Protein AF-A0A7W8NQ45-F1 (afdb_monomer_lite)

Sequence (113 aa):
MNDLLCTLTERLPDRICAERQGSVNVYSVFTEGAWIPVYQVGASSGWWLHGERHLEYGLREEAEARGWDWRLESASSRANARVSAAQRMCSEHGHQPVYNLACAVISMLDQTT

Structure (mmCIF, N/CA/C/O backbone):
data_AF-A0A7W8NQ45-F1
#
_entry.id   AF-A0A7W8NQ45-F1
#
loop_
_atom_site.group_PDB
_atom_site.id
_atom_site.type_symbol
_atom_site.label_atom_id
_atom_site.label_alt_id
_atom_site.label_comp_id
_atom_site.label_asym_id
_atom_site.label_entity_id
_atom_site.label_seq_id
_atom_site.pdbx_PDB_ins_code
_atom_site.Cartn_x
_atom_site.Cartn_y
_atom_site.Cartn_z
_atom_site.occupancy
_atom_site.B_iso_or_equiv
_atom_site.auth_seq_id
_atom_site.auth_comp_id
_atom_site.auth_asym_id
_atom_site.auth_atom_id
_atom_site.pdbx_PDB_model_num
ATOM 1 N N . MET A 1 1 ? 14.919 12.019 1.562 1.00 38.06 1 MET A N 1
ATOM 2 C CA . MET A 1 1 ? 13.490 11.655 1.616 1.00 38.06 1 MET A CA 1
ATOM 3 C C . MET A 1 1 ? 13.442 10.153 1.739 1.00 38.06 1 MET A C 1
ATOM 5 O O . MET A 1 1 ? 13.993 9.492 0.870 1.00 38.06 1 MET A O 1
ATOM 9 N N . ASN A 1 2 ? 12.926 9.656 2.864 1.00 50.34 2 ASN A N 1
ATOM 10 C CA . ASN A 1 2 ? 12.769 8.226 3.105 1.00 50.34 2 ASN A CA 1
ATOM 11 C C . ASN A 1 2 ? 11.833 7.661 2.046 1.00 50.34 2 ASN A C 1
ATOM 13 O O . ASN A 1 2 ? 10.764 8.219 1.806 1.00 50.34 2 ASN A O 1
ATOM 17 N N . ASP A 1 3 ? 12.281 6.601 1.394 1.00 75.81 3 ASP A N 1
ATOM 18 C CA . ASP A 1 3 ? 11.517 5.904 0.381 1.00 75.81 3 ASP A CA 1
ATOM 19 C C . ASP A 1 3 ? 10.203 5.405 1.002 1.00 75.81 3 ASP A C 1
ATOM 21 O O . ASP A 1 3 ? 10.200 4.685 2.006 1.00 75.81 3 ASP A O 1
ATOM 25 N N . LEU A 1 4 ? 9.074 5.856 0.455 1.00 81.50 4 LEU A N 1
ATOM 26 C CA . LEU A 1 4 ? 7.741 5.534 0.960 1.00 81.50 4 LEU A CA 1
ATOM 27 C C . LEU A 1 4 ? 7.517 4.015 0.951 1.00 81.50 4 LEU A C 1
ATOM 29 O O . LEU A 1 4 ? 6.926 3.478 1.883 1.00 81.50 4 LEU A O 1
ATOM 33 N N . LEU A 1 5 ? 8.091 3.318 -0.032 1.00 82.19 5 LEU A N 1
ATOM 34 C CA . LEU A 1 5 ? 8.131 1.860 -0.068 1.00 82.19 5 LEU A CA 1
ATOM 35 C C . LEU A 1 5 ? 8.915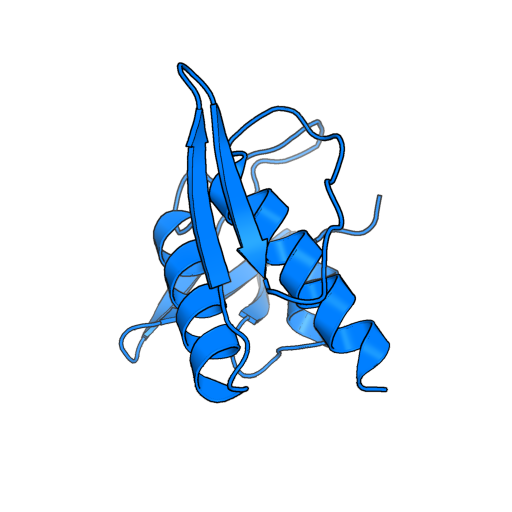 1.259 1.082 1.00 82.19 5 LEU A C 1
ATOM 37 O O . LEU A 1 5 ? 8.425 0.336 1.714 1.00 82.19 5 LEU A O 1
ATOM 41 N N . CYS A 1 6 ? 10.094 1.797 1.389 1.00 84.94 6 CYS A N 1
ATOM 42 C CA . CYS A 1 6 ? 10.885 1.333 2.527 1.00 84.94 6 CYS A CA 1
ATOM 43 C C . CYS A 1 6 ? 10.082 1.453 3.829 1.00 84.94 6 CYS A C 1
ATOM 45 O O . CYS A 1 6 ? 9.969 0.495 4.590 1.00 84.94 6 CYS A O 1
ATOM 47 N N . THR A 1 7 ? 9.423 2.595 4.034 1.00 86.62 7 THR A N 1
ATOM 48 C CA . THR A 1 7 ? 8.586 2.805 5.226 1.00 86.62 7 THR A CA 1
ATOM 49 C C . THR A 1 7 ? 7.425 1.810 5.262 1.00 86.62 7 THR A C 1
ATOM 51 O O . THR A 1 7 ? 7.147 1.204 6.293 1.00 86.62 7 THR A O 1
ATOM 54 N N . LEU A 1 8 ? 6.760 1.595 4.127 1.00 89.62 8 LEU A N 1
ATOM 55 C CA . LEU A 1 8 ? 5.686 0.615 4.020 1.00 89.62 8 LEU A CA 1
ATOM 56 C C . LEU A 1 8 ? 6.173 -0.820 4.256 1.00 89.62 8 LEU A C 1
ATOM 58 O O . LEU A 1 8 ? 5.478 -1.564 4.933 1.00 89.62 8 LEU A O 1
ATOM 62 N N . THR A 1 9 ? 7.360 -1.204 3.781 1.00 91.25 9 THR A N 1
ATOM 63 C CA . THR A 1 9 ? 7.921 -2.543 4.037 1.00 91.25 9 THR A CA 1
ATOM 64 C C . THR A 1 9 ? 8.238 -2.779 5.505 1.00 91.25 9 THR A C 1
ATOM 66 O O . THR A 1 9 ? 8.065 -3.884 6.006 1.00 91.25 9 THR A O 1
ATOM 69 N N . GLU A 1 10 ? 8.672 -1.740 6.218 1.00 91.12 10 GLU A N 1
ATOM 70 C CA . GLU A 1 10 ? 8.961 -1.827 7.650 1.00 91.12 10 GLU A CA 1
ATOM 71 C C . GLU A 1 10 ? 7.680 -1.951 8.481 1.00 91.12 10 GLU A C 1
ATOM 73 O O . GLU A 1 10 ? 7.668 -2.628 9.508 1.00 91.12 10 GLU A O 1
ATOM 78 N N . ARG A 1 11 ? 6.598 -1.285 8.058 1.00 91.12 11 ARG A N 1
ATOM 79 C CA . ARG A 1 11 ? 5.348 -1.206 8.829 1.00 91.12 11 ARG A CA 1
ATOM 80 C C . ARG A 1 11 ? 4.281 -2.217 8.403 1.00 91.12 11 ARG A C 1
ATOM 82 O O . ARG A 1 11 ? 3.413 -2.536 9.210 1.00 91.12 11 ARG A O 1
ATOM 89 N N . LEU A 1 12 ? 4.336 -2.709 7.167 1.00 92.81 12 LEU A N 1
ATOM 90 C CA . LEU A 1 12 ? 3.403 -3.667 6.567 1.00 92.81 12 LEU A CA 1
ATOM 91 C C . LEU A 1 12 ? 4.151 -4.794 5.822 1.00 92.81 12 LEU A C 1
ATOM 93 O O . LEU A 1 12 ? 3.907 -4.996 4.630 1.00 92.81 12 LEU A O 1
ATOM 97 N N . PRO A 1 13 ? 5.044 -5.554 6.482 1.00 92.50 13 PRO A N 1
ATOM 98 C CA . PRO A 1 13 ? 5.849 -6.581 5.812 1.00 92.50 13 PRO A CA 1
ATOM 99 C C . PRO A 1 13 ? 5.010 -7.700 5.168 1.00 92.50 13 PRO A C 1
ATOM 101 O O . PRO A 1 13 ? 5.421 -8.272 4.162 1.00 92.50 13 PRO A O 1
ATOM 104 N N . ASP A 1 14 ? 3.811 -7.976 5.695 1.00 91.62 14 ASP A N 1
ATOM 105 C CA . ASP A 1 14 ? 2.880 -8.974 5.141 1.00 91.62 14 ASP A CA 1
ATOM 106 C C . ASP A 1 14 ? 2.186 -8.502 3.854 1.00 91.62 14 ASP A C 1
ATOM 108 O O . ASP A 1 14 ? 1.580 -9.299 3.137 1.00 91.62 14 ASP A O 1
ATOM 112 N N . ARG A 1 15 ? 2.263 -7.200 3.556 1.00 92.00 15 ARG A N 1
ATOM 113 C CA . ARG A 1 15 ? 1.675 -6.601 2.353 1.00 92.00 15 ARG A CA 1
ATOM 114 C C . ARG A 1 15 ? 2.703 -6.109 1.377 1.00 92.00 15 ARG A C 1
ATOM 116 O O . ARG A 1 15 ? 2.442 -6.145 0.184 1.00 92.00 15 ARG A O 1
ATOM 123 N N . ILE A 1 16 ? 3.822 -5.592 1.854 1.00 91.94 16 ILE A N 1
ATOM 124 C CA . ILE A 1 16 ? 4.832 -4.973 1.014 1.00 91.94 16 ILE A CA 1
ATOM 125 C C . ILE A 1 16 ? 6.172 -5.511 1.480 1.00 91.94 16 ILE A C 1
ATOM 127 O O . ILE A 1 16 ? 6.545 -5.348 2.638 1.00 91.94 16 ILE A O 1
ATOM 131 N N . CYS A 1 17 ? 6.903 -6.143 0.570 1.00 91.19 17 CYS A N 1
ATOM 132 C CA . CYS A 1 17 ? 8.224 -6.683 0.846 1.00 91.19 17 CYS A CA 1
ATOM 133 C C . CYS A 1 17 ? 9.275 -6.005 -0.037 1.00 91.19 17 CYS A C 1
ATOM 135 O O . CYS A 1 17 ? 8.972 -5.494 -1.117 1.00 91.19 17 CYS A O 1
ATOM 137 N N . ALA A 1 18 ? 10.515 -5.988 0.447 1.00 88.50 18 ALA A N 1
ATOM 138 C CA . ALA A 1 18 ? 11.680 -5.570 -0.318 1.00 88.50 18 ALA A CA 1
ATOM 139 C C . ALA A 1 18 ? 12.652 -6.738 -0.434 1.00 88.50 18 ALA A C 1
ATOM 141 O O . ALA A 1 18 ? 13.051 -7.327 0.571 1.00 88.50 18 ALA A O 1
ATOM 142 N N . GLU A 1 19 ? 13.092 -7.019 -1.653 1.00 85.12 19 GLU A N 1
ATOM 143 C CA . GLU A 1 19 ? 14.163 -7.959 -1.940 1.00 85.12 19 GLU A CA 1
ATOM 144 C C . GLU A 1 19 ? 15.328 -7.232 -2.603 1.00 85.12 19 GLU A C 1
ATOM 146 O O . GLU A 1 19 ? 15.159 -6.391 -3.489 1.00 85.12 19 GLU A O 1
ATOM 151 N N . ARG A 1 20 ? 16.549 -7.564 -2.188 1.00 79.69 20 ARG A N 1
ATOM 152 C CA . ARG A 1 20 ? 17.749 -6.970 -2.769 1.00 79.69 20 ARG A CA 1
ATOM 153 C C . ARG A 1 20 ? 18.192 -7.778 -3.983 1.00 79.69 20 ARG A C 1
ATOM 155 O O . ARG A 1 20 ? 18.637 -8.914 -3.839 1.00 79.69 20 ARG A O 1
ATOM 162 N N . GLN A 1 21 ? 18.144 -7.170 -5.166 1.00 75.75 21 GLN A N 1
ATOM 163 C CA . GLN A 1 21 ? 18.659 -7.758 -6.403 1.00 75.75 21 GLN A CA 1
ATOM 164 C C . GLN A 1 21 ? 19.902 -6.983 -6.853 1.00 75.75 21 GLN A C 1
ATOM 166 O O . GLN A 1 21 ? 19.835 -5.922 -7.474 1.00 75.75 21 GLN A O 1
ATOM 171 N N . GLY A 1 22 ? 21.074 -7.497 -6.470 1.00 80.12 22 GLY A N 1
ATOM 172 C CA . GLY A 1 22 ? 22.351 -6.819 -6.686 1.00 80.12 22 GLY A CA 1
ATOM 173 C C . GLY A 1 22 ? 22.465 -5.524 -5.871 1.00 80.12 22 GLY A C 1
ATOM 174 O O . GLY A 1 22 ? 22.479 -5.545 -4.636 1.00 80.12 22 GLY A O 1
ATOM 175 N N . SER A 1 23 ? 22.584 -4.387 -6.559 1.00 75.31 23 SER A N 1
ATOM 176 C CA . SER A 1 23 ? 22.680 -3.054 -5.945 1.00 75.31 23 SER A CA 1
ATOM 177 C C . SER A 1 23 ? 21.337 -2.333 -5.801 1.00 75.31 23 SER A C 1
ATOM 179 O O . SER A 1 23 ? 21.319 -1.217 -5.285 1.00 75.31 23 SER A O 1
ATOM 181 N N . VAL A 1 24 ? 20.232 -2.942 -6.241 1.00 72.12 24 VAL A N 1
ATOM 182 C CA . VAL A 1 24 ? 18.906 -2.312 -6.294 1.00 72.12 24 VAL A CA 1
ATOM 183 C C . VAL A 1 24 ? 17.947 -3.021 -5.336 1.00 72.12 24 VAL A C 1
ATOM 185 O O . VAL A 1 24 ? 17.981 -4.248 -5.210 1.00 72.12 24 VAL A O 1
ATOM 188 N N . ASN A 1 25 ? 17.094 -2.248 -4.662 1.00 76.56 25 ASN A 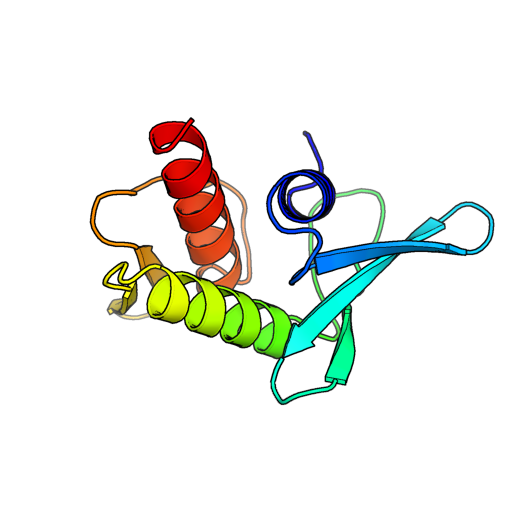N 1
ATOM 189 C CA . ASN A 1 25 ? 15.950 -2.785 -3.929 1.00 76.56 25 ASN A CA 1
ATOM 190 C C . ASN A 1 25 ? 14.782 -2.962 -4.901 1.00 76.56 25 ASN A C 1
ATOM 192 O O . ASN A 1 25 ? 14.398 -2.019 -5.593 1.00 76.56 25 ASN A O 1
ATOM 196 N N . VAL A 1 26 ? 14.228 -4.167 -4.948 1.00 82.19 26 VAL A N 1
ATOM 197 C CA . VAL A 1 26 ? 13.007 -4.485 -5.683 1.00 82.19 26 VAL A CA 1
ATOM 198 C C . VAL A 1 26 ? 11.900 -4.648 -4.660 1.00 82.19 26 VAL A C 1
ATOM 200 O O . VAL A 1 26 ? 12.020 -5.452 -3.740 1.00 82.19 26 VAL A O 1
ATOM 203 N N . TYR A 1 27 ? 10.831 -3.879 -4.811 1.00 87.06 27 TYR A N 1
ATOM 204 C CA . TYR A 1 27 ? 9.681 -3.957 -3.925 1.00 87.06 27 TYR A CA 1
ATOM 205 C C . TYR A 1 27 ? 8.595 -4.809 -4.569 1.00 87.06 27 TYR A C 1
ATOM 207 O O . TYR A 1 27 ? 8.470 -4.828 -5.791 1.00 87.06 27 TYR A O 1
ATOM 215 N N . SER A 1 28 ? 7.805 -5.508 -3.763 1.00 90.62 28 SER A N 1
ATOM 216 C CA . SER A 1 28 ? 6.609 -6.215 -4.224 1.00 90.62 28 SER A CA 1
ATOM 217 C C . SER A 1 28 ? 5.451 -5.962 -3.271 1.00 90.62 28 SER A C 1
ATOM 219 O O . SER A 1 28 ? 5.667 -5.745 -2.081 1.00 90.62 28 SER A O 1
ATOM 221 N N . VAL A 1 29 ? 4.225 -6.002 -3.789 1.00 92.00 29 VAL A N 1
ATOM 222 C CA . VAL A 1 29 ? 2.988 -5.897 -3.007 1.00 92.00 29 VAL A CA 1
ATOM 223 C C . VAL A 1 29 ? 2.176 -7.182 -3.113 1.00 92.00 29 VAL A C 1
ATOM 225 O O . VAL A 1 29 ? 2.045 -7.740 -4.201 1.00 92.00 29 VAL A O 1
ATOM 228 N N . PHE A 1 30 ? 1.625 -7.647 -1.997 1.00 92.69 30 PHE A N 1
ATOM 229 C CA . PHE A 1 30 ? 0.713 -8.778 -1.941 1.00 92.69 30 PHE A CA 1
ATOM 230 C C . PHE A 1 30 ? -0.733 -8.310 -2.115 1.00 92.69 30 PHE A C 1
ATOM 232 O O . PHE A 1 30 ? -1.288 -7.622 -1.253 1.00 92.69 30 PHE A O 1
ATOM 239 N N . THR A 1 31 ? -1.344 -8.698 -3.229 1.00 89.50 31 THR A N 1
ATOM 240 C CA . THR A 1 31 ? -2.751 -8.431 -3.557 1.00 89.50 31 THR A CA 1
ATOM 241 C C . THR A 1 31 ? -3.293 -9.593 -4.383 1.00 89.50 31 THR A C 1
ATOM 243 O O . THR A 1 31 ? -2.529 -10.271 -5.072 1.00 89.50 31 THR A O 1
ATOM 246 N N . GLU A 1 32 ? -4.592 -9.878 -4.271 1.00 85.75 32 GLU A N 1
ATOM 247 C CA . GLU A 1 32 ? -5.249 -10.969 -5.017 1.00 85.75 32 GLU A CA 1
ATOM 248 C C . GLU A 1 32 ? -4.577 -12.355 -4.845 1.00 85.75 32 GLU A C 1
ATOM 250 O O . GLU A 1 32 ? -4.665 -13.225 -5.709 1.00 85.75 32 GLU A O 1
ATOM 255 N N . GLY A 1 33 ? -3.896 -12.585 -3.716 1.00 87.00 33 GLY A N 1
ATOM 256 C CA . GLY A 1 33 ? -3.221 -13.854 -3.422 1.00 87.00 33 GLY A CA 1
ATOM 257 C C . GLY A 1 33 ? -1.838 -14.030 -4.064 1.00 87.00 33 GLY A C 1
ATOM 258 O O . GLY A 1 33 ? -1.287 -15.130 -3.994 1.00 87.00 33 GLY A O 1
ATOM 259 N N . ALA A 1 34 ? -1.262 -12.987 -4.669 1.00 90.00 34 ALA A N 1
ATOM 260 C CA . ALA A 1 34 ? 0.052 -13.036 -5.308 1.00 90.00 34 ALA A CA 1
ATOM 261 C C . ALA A 1 34 ? 0.931 -11.828 -4.950 1.00 90.00 34 ALA A C 1
ATOM 263 O O . ALA A 1 34 ? 0.444 -10.725 -4.707 1.00 90.00 34 ALA A O 1
ATOM 264 N N . TRP A 1 35 ? 2.251 -12.037 -4.959 1.00 90.81 35 TRP A N 1
ATOM 265 C CA . TRP A 1 35 ? 3.238 -10.960 -4.867 1.00 90.81 35 TRP A CA 1
ATOM 266 C C . TRP A 1 35 ? 3.483 -10.367 -6.252 1.00 90.81 35 TRP A C 1
ATOM 268 O O . TRP A 1 35 ? 3.965 -11.053 -7.155 1.00 90.81 35 TRP A O 1
ATOM 278 N N . ILE A 1 36 ? 3.149 -9.091 -6.417 1.00 88.81 36 ILE A N 1
ATOM 279 C CA . ILE A 1 36 ? 3.302 -8.357 -7.669 1.00 88.81 36 ILE A CA 1
ATOM 280 C C . ILE A 1 36 ? 4.474 -7.387 -7.529 1.00 88.81 36 ILE A C 1
ATOM 282 O O . ILE A 1 36 ? 4.471 -6.585 -6.593 1.00 88.81 36 ILE A O 1
ATOM 286 N N . PRO A 1 37 ? 5.468 -7.424 -8.434 1.00 85.56 37 PRO A N 1
ATOM 287 C CA . PRO A 1 37 ? 6.609 -6.532 -8.354 1.00 85.56 37 PRO A CA 1
ATOM 288 C C . PRO A 1 37 ? 6.187 -5.094 -8.625 1.00 85.56 37 PRO A C 1
ATOM 290 O O . PRO A 1 37 ? 5.343 -4.801 -9.479 1.00 85.56 37 PRO A O 1
ATOM 293 N N . VAL A 1 38 ? 6.828 -4.194 -7.898 1.00 82.38 38 VAL A N 1
ATOM 294 C CA . VAL A 1 38 ? 6.567 -2.776 -7.943 1.00 82.38 38 VAL A CA 1
ATOM 295 C C . VAL A 1 38 ? 7.878 -2.017 -8.081 1.00 82.38 38 VAL A C 1
ATOM 297 O O . VAL A 1 38 ? 8.734 -2.019 -7.197 1.00 82.38 38 VAL A O 1
ATOM 300 N N . TYR A 1 39 ? 8.057 -1.396 -9.243 1.00 69.75 39 TYR A N 1
ATOM 301 C CA . TYR A 1 39 ? 9.343 -0.829 -9.633 1.00 69.75 39 TYR A CA 1
ATOM 302 C C . TYR A 1 39 ? 9.368 0.672 -9.403 1.00 69.75 39 TYR A C 1
ATOM 304 O O . TYR A 1 39 ? 8.559 1.404 -9.968 1.00 69.75 39 TYR A O 1
ATOM 312 N N . GLN A 1 40 ? 10.355 1.129 -8.640 1.00 65.56 40 GLN A N 1
ATOM 313 C CA . GLN A 1 40 ? 10.689 2.540 -8.522 1.00 65.56 40 GLN A CA 1
ATOM 314 C C . GLN A 1 40 ? 11.643 2.933 -9.660 1.00 65.56 40 GLN A C 1
ATOM 316 O O . GLN A 1 40 ? 12.707 2.333 -9.820 1.00 65.56 40 GLN A O 1
ATOM 321 N N . VAL A 1 41 ? 11.289 3.939 -10.463 1.00 57.31 41 VAL A N 1
ATOM 322 C CA . VAL A 1 41 ? 12.216 4.515 -11.453 1.00 57.31 41 VAL A CA 1
ATOM 323 C C . VAL A 1 41 ? 13.199 5.459 -10.744 1.00 57.31 41 VAL A C 1
ATOM 325 O O . VAL A 1 41 ? 12.817 6.233 -9.868 1.00 57.31 41 VAL A O 1
ATOM 328 N N . GLY A 1 42 ? 14.487 5.344 -11.080 1.00 51.28 42 GLY A N 1
ATOM 329 C CA . GLY A 1 42 ? 15.601 5.857 -10.276 1.00 51.28 42 GLY A CA 1
ATOM 330 C C . GLY A 1 42 ? 15.823 7.381 -10.190 1.00 51.28 42 GLY A C 1
ATOM 331 O O . GLY A 1 42 ? 15.242 8.190 -10.905 1.00 51.28 42 GLY A O 1
ATOM 332 N N . ALA A 1 43 ? 16.764 7.701 -9.289 1.00 43.66 43 ALA A N 1
ATOM 333 C CA . ALA A 1 43 ? 17.579 8.903 -9.018 1.00 43.66 43 ALA A CA 1
ATOM 334 C C . ALA A 1 43 ? 16.953 10.303 -8.854 1.00 43.66 43 ALA A C 1
ATOM 336 O O . ALA A 1 43 ? 17.503 11.091 -8.085 1.00 43.66 43 ALA A O 1
ATOM 337 N N . SER A 1 44 ? 15.836 10.655 -9.481 1.00 43.97 44 SER A N 1
ATOM 338 C CA . SER A 1 44 ? 15.227 11.972 -9.246 1.00 43.97 44 SER A CA 1
ATOM 339 C C . SER A 1 44 ? 13.752 11.957 -9.610 1.00 43.97 44 SER A C 1
ATOM 341 O O . SER A 1 44 ? 13.407 11.829 -10.779 1.00 43.97 44 SER A O 1
ATOM 343 N N . SER A 1 45 ? 12.906 12.113 -8.591 1.00 42.97 45 SER A N 1
ATOM 344 C CA . SER A 1 45 ? 11.461 12.352 -8.688 1.00 42.97 45 SER A CA 1
ATOM 345 C C . SER A 1 45 ? 10.654 11.322 -9.489 1.00 42.97 45 SER A C 1
ATOM 347 O O . SER A 1 45 ? 10.219 11.605 -10.600 1.00 42.97 45 SER A O 1
ATOM 349 N N . GLY A 1 46 ? 10.357 10.198 -8.836 1.00 46.22 46 GLY A N 1
ATOM 350 C CA . GLY A 1 46 ? 9.087 9.494 -9.001 1.00 46.22 46 GLY A CA 1
ATOM 351 C C . GLY A 1 46 ? 8.950 8.623 -10.250 1.00 46.22 46 GLY A C 1
ATOM 352 O O . GLY A 1 46 ? 9.233 9.025 -11.370 1.00 46.22 46 GLY A O 1
ATOM 353 N N . TRP A 1 47 ? 8.468 7.403 -10.043 1.00 57.84 47 TRP A N 1
ATOM 354 C CA . TRP A 1 47 ? 7.185 6.891 -10.552 1.00 57.84 47 TRP A CA 1
ATOM 355 C C . TRP A 1 47 ? 7.257 5.379 -10.777 1.00 57.84 47 TRP A C 1
ATOM 357 O O . TRP A 1 47 ? 8.329 4.793 -10.928 1.00 57.84 47 TRP A O 1
ATOM 367 N N . TRP A 1 48 ? 6.079 4.764 -10.732 1.00 60.91 48 TRP A N 1
ATOM 368 C CA . TRP A 1 48 ? 5.850 3.336 -10.578 1.00 60.91 48 TRP A CA 1
ATOM 369 C C . TRP A 1 48 ? 5.282 2.811 -11.895 1.00 60.91 48 TRP A C 1
ATOM 371 O O . TRP A 1 48 ? 4.074 2.796 -12.092 1.00 60.91 48 TRP A O 1
ATOM 381 N N . LEU A 1 49 ? 6.139 2.453 -12.854 1.00 56.25 49 LEU A N 1
ATOM 382 C CA . LEU A 1 49 ? 5.676 2.065 -14.201 1.00 56.25 49 LEU A CA 1
ATOM 383 C C . LEU A 1 49 ? 4.883 0.746 -14.200 1.00 56.25 49 LEU A C 1
ATOM 385 O O . LEU A 1 49 ? 4.033 0.526 -15.061 1.00 56.25 49 LEU A O 1
ATOM 389 N N . HIS A 1 50 ? 5.129 -0.110 -13.206 1.00 67.19 50 HIS A N 1
ATOM 390 C CA . HIS A 1 50 ? 4.456 -1.390 -13.025 1.00 67.19 50 HIS A CA 1
ATOM 391 C C . HIS A 1 50 ? 4.144 -1.616 -11.545 1.00 67.19 50 HIS A C 1
ATOM 393 O O . HIS A 1 50 ? 4.961 -1.294 -10.684 1.00 67.19 50 HIS A O 1
ATOM 399 N N . GLY A 1 51 ? 2.959 -2.162 -11.265 1.00 75.81 51 GLY A N 1
ATOM 400 C CA . GLY A 1 51 ? 2.534 -2.531 -9.912 1.00 75.81 51 GLY A CA 1
ATOM 401 C C . GLY A 1 51 ? 1.804 -1.437 -9.128 1.00 75.81 51 GLY A C 1
ATOM 402 O O . GLY A 1 51 ? 1.273 -1.725 -8.069 1.00 75.81 51 GLY A O 1
ATOM 403 N N . GLU A 1 52 ? 1.687 -0.210 -9.638 1.00 80.94 52 GLU A N 1
ATOM 404 C CA . GLU A 1 52 ? 1.037 0.899 -8.919 1.00 80.94 52 GLU A CA 1
ATOM 405 C C . GLU A 1 52 ? -0.433 0.625 -8.562 1.00 80.94 52 GLU A C 1
ATOM 407 O O . GLU A 1 52 ? -0.843 0.805 -7.419 1.00 80.94 52 GLU A O 1
ATOM 412 N N . ARG A 1 53 ? -1.229 0.139 -9.524 1.00 83.19 53 ARG A N 1
ATOM 413 C CA . ARG A 1 53 ? -2.624 -0.249 -9.257 1.00 83.19 53 ARG A CA 1
ATOM 414 C C . ARG A 1 53 ? -2.707 -1.382 -8.240 1.00 83.19 53 ARG A C 1
ATOM 416 O O . ARG A 1 53 ? -3.603 -1.384 -7.411 1.00 83.19 53 ARG A O 1
ATOM 423 N N . HIS A 1 54 ? -1.759 -2.314 -8.288 1.00 88.31 54 HIS A N 1
ATOM 424 C CA . HIS A 1 54 ? -1.670 -3.404 -7.321 1.00 88.31 54 HIS A CA 1
ATOM 425 C C . HIS A 1 54 ? -1.261 -2.897 -5.938 1.00 88.31 54 HIS A C 1
ATOM 427 O O . HIS A 1 54 ? -1.774 -3.394 -4.943 1.00 88.31 54 HIS A O 1
ATOM 433 N N . LEU A 1 55 ? -0.413 -1.867 -5.862 1.00 88.12 55 LEU A N 1
ATOM 434 C CA . LEU A 1 55 ? -0.124 -1.193 -4.605 1.00 88.12 55 LEU A CA 1
ATOM 435 C C . LEU A 1 55 ? -1.384 -0.523 -4.060 1.00 88.12 55 LEU A C 1
ATOM 437 O O . LEU A 1 55 ? -1.712 -0.695 -2.892 1.00 88.12 55 LEU A O 1
ATOM 441 N N . GLU A 1 56 ? -2.099 0.221 -4.902 1.00 88.69 56 GLU A N 1
ATOM 442 C CA . GLU A 1 56 ? -3.363 0.845 -4.522 1.00 88.69 56 GLU A CA 1
ATOM 443 C C . GLU A 1 56 ? -4.354 -0.199 -3.988 1.00 88.69 56 GLU A C 1
ATOM 445 O O . GLU A 1 56 ? -4.918 0.006 -2.916 1.00 88.69 56 GLU A O 1
ATOM 450 N N . TYR A 1 57 ? -4.526 -1.331 -4.676 1.00 90.19 57 TYR A N 1
ATOM 451 C CA . TYR A 1 57 ? -5.386 -2.422 -4.213 1.00 90.19 57 TYR A CA 1
ATOM 452 C C . TYR A 1 57 ? -4.901 -3.044 -2.902 1.00 90.19 57 TYR A C 1
ATOM 454 O O . TYR A 1 57 ? -5.689 -3.134 -1.966 1.00 90.19 57 TYR A O 1
ATOM 462 N N . GLY A 1 58 ? -3.617 -3.383 -2.779 1.00 92.06 58 GLY A N 1
ATOM 463 C CA . GLY A 1 58 ? -3.065 -3.954 -1.547 1.00 92.06 58 GLY A CA 1
ATOM 464 C C . GLY A 1 58 ? -3.222 -3.029 -0.334 1.00 92.06 58 GLY A C 1
ATOM 465 O O . GLY A 1 58 ? -3.535 -3.489 0.761 1.00 92.06 58 GLY A O 1
ATOM 466 N N . LEU A 1 59 ? -3.081 -1.712 -0.518 1.00 92.00 59 LEU A N 1
ATOM 467 C CA . LEU A 1 59 ? -3.301 -0.729 0.549 1.00 92.00 59 LEU A CA 1
ATOM 468 C C . LEU A 1 59 ? -4.783 -0.568 0.918 1.00 92.00 59 LEU A C 1
ATOM 470 O O . LEU A 1 59 ? -5.091 -0.284 2.074 1.00 92.00 59 LEU A O 1
ATOM 474 N N . ARG A 1 60 ? -5.702 -0.751 -0.039 1.00 91.31 60 ARG A N 1
ATOM 475 C CA . ARG A 1 60 ? -7.151 -0.778 0.226 1.00 91.31 60 ARG A CA 1
ATOM 476 C C . ARG A 1 60 ? -7.550 -2.021 1.001 1.00 91.31 60 ARG A C 1
ATOM 478 O O . ARG A 1 60 ? -8.224 -1.888 2.014 1.00 91.31 60 ARG A O 1
ATOM 485 N N . GLU A 1 61 ? -7.080 -3.192 0.570 1.00 92.12 61 GLU A N 1
ATOM 486 C CA . GLU A 1 61 ? -7.272 -4.452 1.295 1.00 92.12 61 GLU A CA 1
ATOM 487 C C . GLU A 1 61 ? -6.769 -4.327 2.738 1.00 92.12 61 GLU A C 1
ATOM 489 O O . GLU A 1 61 ? -7.438 -4.766 3.669 1.00 92.12 61 GLU A O 1
ATOM 494 N N . GLU A 1 62 ? -5.613 -3.688 2.939 1.00 93.56 62 GLU A N 1
ATOM 495 C CA . GLU A 1 62 ? -5.063 -3.464 4.275 1.00 93.56 62 GLU A CA 1
ATOM 496 C C . GLU A 1 62 ? -5.926 -2.508 5.113 1.00 93.56 62 GLU A C 1
ATOM 498 O O . GLU A 1 62 ? -6.195 -2.783 6.284 1.00 93.56 62 GLU A O 1
ATOM 503 N N . ALA A 1 63 ? -6.389 -1.397 4.529 1.00 91.25 63 ALA A N 1
ATOM 504 C CA . ALA A 1 63 ? -7.298 -0.476 5.208 1.00 91.25 63 ALA A CA 1
ATOM 505 C C . ALA A 1 63 ? -8.605 -1.181 5.609 1.00 91.25 63 ALA A C 1
ATOM 507 O O . ALA A 1 63 ? -9.046 -1.058 6.751 1.00 91.25 63 ALA A O 1
ATOM 508 N N . GLU A 1 64 ? -9.177 -1.982 4.711 1.00 91.50 64 GLU A N 1
ATOM 509 C CA . GLU A 1 64 ? -10.384 -2.775 4.956 1.00 91.50 64 GLU A CA 1
ATOM 510 C C . GLU A 1 64 ? -10.168 -3.833 6.045 1.00 91.50 64 GLU A C 1
ATOM 512 O O . GLU A 1 64 ? -10.982 -3.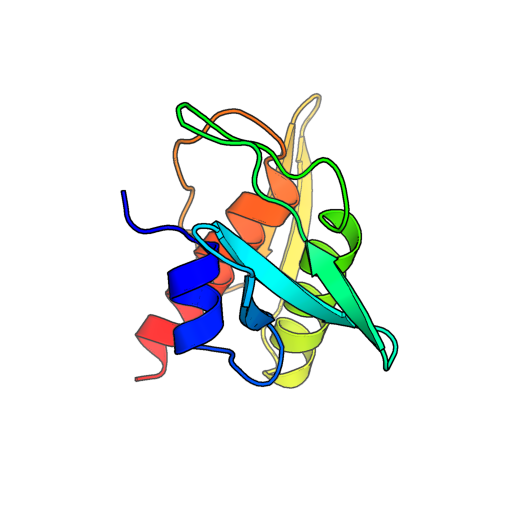938 6.963 1.00 91.50 64 GLU A O 1
ATOM 517 N N . ALA A 1 65 ? -9.048 -4.561 6.009 1.00 91.94 65 ALA A N 1
ATOM 518 C CA . ALA A 1 65 ? -8.695 -5.565 7.014 1.00 91.94 65 ALA A CA 1
ATOM 519 C C . ALA A 1 65 ? -8.548 -4.965 8.423 1.00 91.94 65 ALA A C 1
ATOM 521 O O . ALA A 1 65 ? -8.848 -5.627 9.418 1.00 91.94 65 ALA A O 1
ATOM 522 N N . ARG A 1 66 ? -8.124 -3.700 8.515 1.00 91.50 66 ARG A N 1
ATOM 523 C CA . ARG A 1 66 ? -8.019 -2.943 9.773 1.00 91.50 66 ARG A CA 1
ATOM 524 C C . ARG A 1 66 ? -9.294 -2.187 10.150 1.00 91.50 66 ARG A C 1
ATOM 526 O O . ARG A 1 66 ? -9.325 -1.544 11.198 1.00 91.50 66 ARG A O 1
ATOM 533 N N . GLY A 1 67 ? -10.339 -2.256 9.325 1.00 90.44 67 GLY A N 1
ATOM 534 C CA . GLY A 1 67 ? -11.599 -1.545 9.542 1.00 90.44 67 GLY A CA 1
ATOM 535 C C . GLY A 1 67 ? -11.489 -0.025 9.392 1.00 90.44 67 GLY A C 1
ATOM 536 O O . GLY A 1 67 ? -12.285 0.708 9.978 1.00 90.44 67 GLY A O 1
ATOM 537 N N . TRP A 1 68 ? -10.503 0.469 8.645 1.00 91.12 68 TRP A N 1
ATOM 538 C CA . TRP A 1 68 ? -10.363 1.887 8.342 1.00 91.12 68 TRP A CA 1
ATOM 539 C C . TRP A 1 68 ? -11.219 2.256 7.121 1.00 91.12 68 TRP A C 1
ATOM 541 O O . TRP A 1 68 ? -11.060 1.670 6.052 1.00 91.12 68 TRP A O 1
ATOM 551 N N . ASP A 1 69 ? -12.112 3.245 7.252 1.00 88.69 69 ASP A N 1
ATOM 552 C CA . ASP A 1 69 ? -12.867 3.764 6.099 1.00 88.69 69 ASP A CA 1
ATOM 553 C C . ASP A 1 69 ? -11.885 4.461 5.146 1.00 88.69 69 ASP A C 1
ATOM 555 O O . ASP A 1 69 ? -11.039 5.240 5.577 1.00 88.69 69 ASP A O 1
ATOM 559 N N . TRP A 1 70 ? -11.959 4.187 3.848 1.00 86.19 70 TRP A N 1
ATOM 560 C CA . TRP A 1 70 ? -11.079 4.785 2.848 1.00 86.19 70 TRP A CA 1
ATOM 561 C C . TRP A 1 70 ? -11.897 5.231 1.638 1.00 86.19 70 TRP A C 1
ATOM 563 O O . TRP A 1 70 ? -12.912 4.630 1.291 1.00 86.19 70 TRP A O 1
ATOM 573 N N . ARG A 1 71 ? -11.490 6.331 0.994 1.00 84.31 71 ARG A N 1
ATOM 574 C CA . ARG A 1 71 ? -12.241 6.921 -0.126 1.00 84.31 71 ARG A CA 1
ATOM 575 C C . ARG A 1 71 ? -11.322 7.456 -1.206 1.00 84.31 71 ARG A C 1
ATOM 577 O O . ARG A 1 71 ? -10.320 8.104 -0.906 1.00 84.31 71 ARG A O 1
ATOM 584 N N . LEU A 1 72 ? -11.713 7.225 -2.460 1.00 80.62 72 LEU A N 1
ATOM 585 C CA . LEU A 1 72 ? -11.149 7.884 -3.633 1.00 80.62 72 LEU A CA 1
ATOM 586 C C . LEU A 1 72 ? -12.069 9.036 -4.046 1.00 80.62 72 LEU A C 1
ATOM 588 O O . LEU A 1 72 ? -13.202 8.824 -4.469 1.00 80.62 72 LEU A O 1
ATOM 592 N N . GLU A 1 73 ? -11.577 10.260 -3.929 1.00 76.19 73 GLU A N 1
ATOM 593 C CA . GLU A 1 73 ? -12.292 11.475 -4.295 1.00 76.19 73 GLU A CA 1
ATOM 594 C C . GLU A 1 73 ? -11.730 12.022 -5.600 1.00 76.19 73 GLU A C 1
ATOM 596 O O . GLU A 1 73 ? -10.526 12.235 -5.733 1.00 76.19 73 GLU A O 1
ATOM 601 N N . SER A 1 74 ? -12.604 12.275 -6.572 1.00 68.06 74 SER A N 1
ATOM 602 C CA . SER A 1 74 ? -12.246 12.984 -7.796 1.00 68.06 74 SER A CA 1
ATOM 603 C C . SER A 1 74 ? -12.899 14.359 -7.775 1.00 68.06 74 SER A C 1
ATOM 605 O O . SER A 1 74 ? -14.123 14.470 -7.812 1.00 68.06 74 SER A O 1
ATOM 607 N N . ALA A 1 75 ? -12.086 15.412 -7.723 1.00 56.91 75 ALA A N 1
ATOM 608 C CA . ALA A 1 75 ? -12.512 16.744 -8.128 1.00 56.91 75 ALA A CA 1
ATOM 609 C C . ALA A 1 75 ? -11.931 16.993 -9.520 1.00 56.91 75 ALA A C 1
ATOM 611 O O . ALA A 1 75 ? -10.790 16.616 -9.778 1.00 56.91 75 ALA A O 1
ATOM 612 N N . SER A 1 76 ? -12.714 17.588 -10.423 1.00 51.38 76 SER A N 1
ATOM 613 C CA . SER A 1 76 ? -12.340 17.921 -11.807 1.00 51.38 76 SER A CA 1
ATOM 614 C C . SER A 1 76 ? -10.821 18.092 -12.009 1.00 51.38 76 SER A C 1
ATOM 616 O O . SER A 1 76 ? -10.241 19.075 -11.547 1.00 51.38 76 SER A O 1
ATOM 618 N N . SER A 1 77 ? -10.206 17.119 -12.701 1.00 55.28 77 SER A N 1
ATOM 619 C CA . SER A 1 77 ? -8.775 16.949 -13.050 1.00 55.28 77 SER A CA 1
ATOM 620 C C . SER A 1 77 ? -7.783 16.380 -12.012 1.00 55.28 77 SER A C 1
ATOM 622 O O . SER A 1 77 ? -6.647 16.105 -12.397 1.00 55.28 77 SER A O 1
ATOM 624 N N . ARG A 1 78 ? -8.159 16.124 -10.747 1.00 64.81 78 ARG A N 1
ATOM 625 C CA . ARG A 1 78 ? -7.269 15.515 -9.730 1.00 64.81 78 ARG A CA 1
ATOM 626 C C . ARG A 1 78 ? -8.004 14.487 -8.863 1.00 64.81 78 ARG A C 1
ATOM 628 O O . ARG A 1 78 ? -9.010 14.804 -8.231 1.00 64.81 78 ARG A O 1
ATOM 635 N N . ALA A 1 79 ? -7.499 13.254 -8.836 1.00 71.81 79 ALA A N 1
ATOM 636 C CA . ALA A 1 79 ? -7.998 12.198 -7.957 1.00 71.81 79 ALA A CA 1
ATOM 637 C C . ALA A 1 79 ? -7.117 12.097 -6.701 1.00 71.81 79 ALA A C 1
ATOM 639 O O . ALA A 1 79 ? -5.894 12.074 -6.809 1.00 71.81 79 ALA A O 1
ATOM 640 N N . ASN A 1 80 ? -7.734 12.019 -5.523 1.00 75.56 80 ASN A N 1
ATOM 641 C CA . ASN A 1 80 ? -7.076 11.886 -4.224 1.00 75.56 80 ASN A CA 1
ATOM 642 C C . ASN A 1 80 ? -7.638 10.671 -3.490 1.00 75.56 80 ASN A C 1
ATOM 644 O O . ASN A 1 80 ? -8.852 10.503 -3.442 1.00 75.56 80 ASN A O 1
ATOM 648 N N . ALA A 1 81 ? -6.784 9.860 -2.875 1.00 80.88 81 ALA A N 1
ATOM 649 C CA . ALA A 1 81 ? -7.228 8.802 -1.974 1.00 80.88 81 ALA A CA 1
ATOM 650 C C . ALA A 1 81 ? -6.875 9.154 -0.525 1.00 80.88 81 ALA A C 1
ATOM 652 O O . ALA A 1 81 ? -5.834 9.757 -0.268 1.00 80.88 81 ALA A O 1
ATOM 653 N N . ARG A 1 82 ? -7.752 8.799 0.418 1.00 83.38 82 ARG A N 1
ATOM 654 C CA . ARG A 1 82 ? -7.568 9.055 1.854 1.00 83.38 82 ARG A CA 1
ATOM 655 C C . ARG A 1 82 ? -8.164 7.946 2.714 1.00 83.38 82 ARG A C 1
ATOM 657 O O . ARG A 1 82 ? -9.077 7.258 2.265 1.00 83.38 82 ARG A O 1
ATOM 664 N N . VAL A 1 83 ? -7.689 7.845 3.955 1.00 84.81 83 VAL A N 1
ATOM 665 C CA . VAL A 1 83 ? -8.225 6.969 5.009 1.00 84.81 83 VAL A CA 1
ATOM 666 C C . VAL A 1 83 ? -8.840 7.848 6.107 1.00 84.81 83 VAL A C 1
ATOM 668 O O . VAL A 1 83 ? -8.248 8.848 6.507 1.00 84.81 83 VAL A O 1
ATOM 671 N N . SER A 1 84 ? -10.046 7.543 6.581 1.00 77.88 84 SER A N 1
ATOM 672 C CA . SER A 1 84 ? -10.733 8.291 7.635 1.00 77.88 84 SER A CA 1
ATOM 673 C C . SER A 1 84 ? -9.877 8.303 8.903 1.00 77.88 84 SER A C 1
ATOM 675 O O . SER A 1 84 ? -9.414 7.245 9.317 1.00 77.88 84 SER A O 1
ATOM 677 N N . ALA A 1 85 ? -9.696 9.482 9.507 1.00 68.62 85 ALA A N 1
ATOM 678 C CA . ALA A 1 85 ? -8.756 9.796 10.598 1.00 68.62 85 ALA A CA 1
ATOM 679 C C . ALA A 1 85 ? -7.290 10.092 10.197 1.00 68.62 85 ALA A C 1
ATOM 681 O O . ALA A 1 85 ? -6.578 10.718 10.984 1.00 68.62 85 ALA A O 1
ATOM 682 N N . ALA A 1 86 ? -6.862 9.807 8.959 1.00 68.94 86 ALA A N 1
ATOM 683 C CA . ALA A 1 86 ? -5.556 10.226 8.439 1.00 68.94 86 ALA A CA 1
ATOM 684 C C . ALA A 1 86 ? -5.677 11.111 7.193 1.00 68.94 86 ALA A C 1
ATOM 686 O O . ALA A 1 86 ? -6.061 10.676 6.108 1.00 68.94 86 ALA A O 1
ATOM 687 N N . GLN A 1 87 ? -5.258 12.369 7.323 1.00 64.31 87 GLN A N 1
ATOM 688 C CA . GLN A 1 87 ? -5.165 13.297 6.199 1.00 64.31 87 GLN A CA 1
ATOM 689 C C . GLN A 1 87 ? -3.744 13.848 6.088 1.00 64.31 87 GLN A C 1
ATOM 691 O O . GLN A 1 87 ? -3.481 15.017 6.362 1.00 64.31 87 GLN A O 1
ATOM 696 N N . ARG A 1 88 ? -2.806 12.991 5.675 1.00 63.53 88 ARG A N 1
ATOM 697 C CA . ARG A 1 88 ? -1.459 13.424 5.300 1.00 63.53 88 ARG A CA 1
ATOM 698 C C . ARG A 1 88 ? -1.376 13.534 3.783 1.00 63.53 88 ARG A C 1
ATOM 700 O O . ARG A 1 88 ? -1.191 12.539 3.093 1.00 63.53 88 ARG A O 1
ATOM 707 N N . MET A 1 89 ? -1.530 14.753 3.271 1.00 61.50 89 MET A N 1
ATOM 708 C CA . MET A 1 89 ? -1.234 15.046 1.869 1.00 61.50 89 MET A CA 1
ATOM 709 C C . MET A 1 89 ? 0.277 15.195 1.722 1.00 61.50 89 MET A C 1
ATOM 711 O O . MET A 1 89 ? 0.881 16.084 2.323 1.00 61.50 89 MET A O 1
ATOM 715 N N . CYS A 1 90 ? 0.888 14.308 0.952 1.00 62.03 90 CYS A N 1
ATOM 716 C CA . CYS A 1 90 ? 2.302 14.393 0.629 1.00 62.03 90 CYS A CA 1
ATOM 717 C C . CYS A 1 90 ? 2.486 15.271 -0.628 1.00 62.03 90 CYS A C 1
ATOM 719 O O . CYS A 1 90 ? 1.648 15.270 -1.525 1.00 62.03 90 CYS A O 1
ATOM 721 N N . SER A 1 91 ? 3.541 16.090 -0.678 1.00 55.06 91 SER A N 1
ATOM 722 C CA . SER A 1 91 ? 3.662 17.203 -1.640 1.00 55.06 91 SER A CA 1
ATOM 723 C C . SER A 1 91 ? 4.261 16.837 -3.012 1.00 55.06 91 SER A C 1
ATOM 725 O O . SER A 1 91 ? 4.572 17.732 -3.800 1.00 55.06 91 SER A O 1
ATOM 727 N N . GLU A 1 92 ? 4.449 15.552 -3.319 1.00 55.22 92 GLU A N 1
ATOM 728 C CA . GLU A 1 92 ? 5.047 15.099 -4.586 1.00 55.22 92 GLU A CA 1
ATOM 729 C C . GLU A 1 92 ? 4.066 15.148 -5.779 1.00 55.22 92 GLU A C 1
ATOM 731 O O . GLU A 1 92 ? 2.847 15.101 -5.623 1.00 55.22 92 GLU A O 1
ATOM 736 N N . HIS A 1 93 ? 4.602 15.317 -6.996 1.00 51.97 93 HIS A N 1
ATOM 737 C CA . HIS A 1 93 ? 3.838 15.613 -8.219 1.00 51.97 93 HIS A CA 1
ATOM 738 C C . HIS A 1 93 ? 3.706 14.414 -9.169 1.00 51.97 93 HIS A C 1
ATOM 740 O O . HIS A 1 93 ? 4.559 14.232 -10.029 1.00 51.97 93 HIS A O 1
ATOM 746 N N . GLY A 1 94 ? 2.602 13.669 -9.086 1.00 54.22 94 GLY A N 1
ATOM 747 C CA . GLY A 1 94 ? 2.248 12.573 -10.005 1.00 54.22 94 GLY A CA 1
ATOM 748 C C . GLY A 1 94 ? 1.480 11.475 -9.266 1.00 54.22 94 GLY A C 1
ATOM 749 O O . GLY A 1 94 ? 1.599 11.381 -8.050 1.00 54.22 94 GLY A O 1
ATOM 750 N N . HIS A 1 95 ? 0.624 10.717 -9.964 1.00 62.19 95 HIS A N 1
ATOM 751 C CA . HIS A 1 95 ? -0.101 9.552 -9.418 1.00 62.19 95 HIS A CA 1
ATOM 752 C C . HIS A 1 95 ? -0.705 9.752 -8.006 1.00 62.19 95 HIS A C 1
ATOM 754 O O . HIS A 1 95 ? -0.546 8.947 -7.089 1.00 62.19 95 HIS A O 1
ATOM 760 N N . GLN A 1 96 ? -1.407 10.879 -7.835 1.00 66.44 96 GLN A N 1
ATOM 761 C CA . GLN A 1 96 ? -1.888 11.378 -6.540 1.0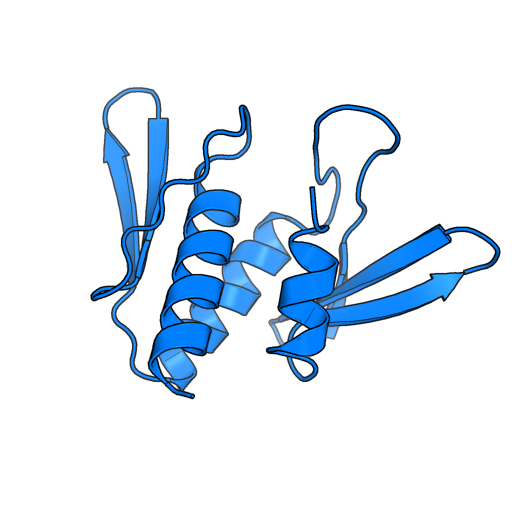0 66.44 96 GLN A CA 1
ATOM 762 C C . GLN A 1 96 ? -2.701 10.368 -5.705 1.00 66.44 96 GLN A C 1
ATOM 764 O O . GLN A 1 96 ? -2.531 10.377 -4.487 1.00 66.44 96 GLN A O 1
ATOM 769 N N . PRO A 1 97 ? -3.546 9.484 -6.278 1.00 78.50 97 PRO A N 1
ATOM 770 C CA . PRO A 1 97 ? -4.321 8.529 -5.492 1.00 78.50 97 PRO A CA 1
ATOM 771 C C . PRO A 1 97 ? -3.477 7.564 -4.661 1.00 78.50 97 PRO A C 1
ATOM 773 O O . PRO A 1 97 ? -3.524 7.635 -3.437 1.00 78.50 97 PRO A O 1
ATOM 776 N N . VAL A 1 98 ? -2.686 6.692 -5.292 1.00 83.00 98 VAL A N 1
ATOM 777 C CA . VAL A 1 98 ? -1.916 5.654 -4.587 1.00 83.00 98 VAL A CA 1
ATOM 778 C C . VAL A 1 98 ? -0.954 6.258 -3.568 1.00 83.00 98 VAL A C 1
ATOM 780 O O . VAL A 1 98 ? -0.779 5.730 -2.474 1.00 83.00 98 VAL A O 1
ATOM 783 N N . TYR A 1 99 ? -0.368 7.404 -3.903 1.00 81.81 99 TYR A N 1
ATOM 784 C CA . TYR A 1 99 ? 0.617 8.064 -3.069 1.00 81.81 99 TYR A CA 1
ATOM 785 C C . TYR A 1 99 ? -0.032 8.718 -1.844 1.00 81.81 99 TYR A C 1
ATOM 787 O O . TYR A 1 99 ? 0.425 8.516 -0.719 1.00 81.81 99 TYR A O 1
ATOM 795 N N . ASN A 1 100 ? -1.151 9.429 -2.029 1.00 81.50 100 ASN A N 1
ATOM 796 C CA . ASN A 1 100 ? -1.926 9.969 -0.911 1.00 81.50 100 ASN A CA 1
ATOM 797 C C . ASN A 1 100 ? -2.489 8.849 -0.029 1.00 81.50 100 ASN A C 1
ATOM 799 O O . ASN A 1 100 ? -2.483 8.984 1.195 1.00 81.50 100 ASN A O 1
ATOM 803 N N . LEU A 1 101 ? -2.905 7.727 -0.629 1.00 87.06 101 LEU A N 1
ATOM 804 C CA . LEU A 1 101 ? -3.337 6.548 0.116 1.00 87.06 101 LEU A CA 1
ATOM 805 C C . LEU A 1 101 ? -2.199 5.985 0.964 1.00 87.06 101 LEU A C 1
ATOM 807 O O . LEU A 1 101 ? -2.376 5.798 2.161 1.00 87.06 101 LEU A O 1
ATOM 811 N N . ALA A 1 102 ? -1.027 5.762 0.374 1.00 88.44 102 ALA A N 1
ATOM 812 C CA . ALA A 1 102 ? 0.135 5.257 1.089 1.00 88.44 102 ALA A CA 1
ATOM 813 C C . ALA A 1 102 ? 0.555 6.174 2.244 1.00 88.44 102 ALA A C 1
ATOM 815 O O . ALA A 1 102 ? 0.795 5.702 3.353 1.00 88.44 102 ALA A O 1
ATOM 816 N N . CYS A 1 103 ? 0.584 7.488 2.018 1.00 85.25 103 CYS A N 1
ATOM 817 C CA . CYS A 1 103 ? 0.867 8.460 3.069 1.00 85.25 103 CYS A CA 1
ATOM 818 C C . CYS A 1 103 ? -0.191 8.454 4.182 1.00 85.25 103 CYS A C 1
ATOM 820 O O . CYS A 1 103 ? 0.158 8.563 5.360 1.00 85.25 103 CYS A O 1
ATOM 822 N N . ALA A 1 104 ? -1.474 8.317 3.832 1.00 88.00 104 ALA A N 1
ATOM 823 C CA . ALA A 1 104 ? -2.548 8.189 4.810 1.00 88.00 104 ALA A CA 1
ATOM 824 C C . ALA A 1 104 ? -2.419 6.887 5.615 1.00 88.00 104 ALA A C 1
ATOM 826 O O . ALA A 1 104 ? -2.519 6.928 6.837 1.00 88.00 104 ALA A O 1
ATOM 827 N N . VAL A 1 105 ? -2.117 5.762 4.963 1.00 91.12 105 VAL A N 1
ATOM 828 C CA . VAL A 1 105 ? -1.891 4.463 5.614 1.00 91.12 105 VAL A CA 1
ATOM 829 C C . VAL A 1 105 ? -0.713 4.528 6.584 1.00 91.12 105 VAL A C 1
ATOM 831 O O . VAL A 1 105 ? -0.877 4.154 7.740 1.00 91.12 105 VAL A O 1
ATOM 834 N N . ILE A 1 106 ? 0.440 5.071 6.175 1.00 89.88 106 ILE A N 1
ATOM 835 C CA . ILE A 1 106 ? 1.585 5.279 7.083 1.00 89.88 106 ILE A CA 1
ATOM 836 C C . ILE A 1 106 ? 1.162 6.127 8.287 1.00 89.88 106 ILE A C 1
ATOM 838 O O . ILE A 1 106 ? 1.447 5.773 9.427 1.00 89.88 106 ILE A O 1
ATOM 842 N N . SER A 1 107 ? 0.429 7.217 8.046 1.00 88.31 107 SER A N 1
ATOM 843 C CA . SER A 1 107 ? -0.055 8.078 9.125 1.00 88.31 107 SER A CA 1
ATOM 844 C C . SER A 1 107 ? -1.018 7.366 10.076 1.00 88.31 107 SER A C 1
ATOM 846 O O . SER A 1 107 ? -1.012 7.697 11.257 1.00 88.31 107 SER A O 1
ATOM 848 N N . MET A 1 108 ? -1.852 6.440 9.594 1.00 90.75 108 MET A N 1
ATOM 849 C CA . MET A 1 108 ? -2.712 5.621 10.455 1.00 90.75 108 MET A CA 1
ATOM 850 C C . MET A 1 108 ? -1.886 4.633 11.277 1.00 90.75 108 MET A C 1
ATOM 852 O O . MET A 1 108 ? -2.120 4.489 12.473 1.00 90.75 108 MET A O 1
ATOM 856 N N . LEU A 1 109 ? -0.890 3.991 10.660 1.00 89.94 109 LEU A N 1
ATOM 857 C CA . LEU A 1 109 ? 0.001 3.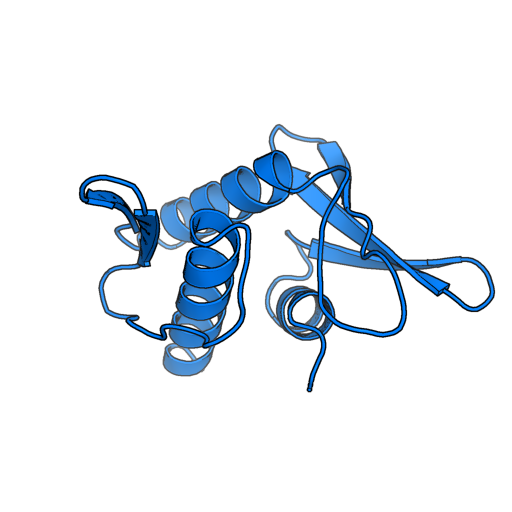051 11.342 1.00 89.94 109 LEU A CA 1
ATOM 858 C C . LEU A 1 109 ? 0.755 3.730 12.493 1.00 89.94 109 LEU A C 1
ATOM 860 O O . LEU A 1 109 ? 0.812 3.172 13.587 1.00 89.94 109 LEU A O 1
ATOM 864 N N . ASP A 1 110 ? 1.242 4.955 12.282 1.00 86.69 110 ASP A N 1
ATOM 865 C CA . ASP A 1 110 ? 1.932 5.753 13.306 1.00 86.69 110 ASP A CA 1
ATOM 866 C C . ASP A 1 110 ? 1.019 6.206 14.464 1.00 86.69 110 ASP A C 1
ATOM 868 O O . ASP A 1 110 ? 1.514 6.502 15.546 1.00 86.69 110 ASP A O 1
ATOM 872 N N . GLN A 1 111 ? -0.304 6.275 14.271 1.00 82.19 111 GLN A N 1
ATOM 873 C CA . GLN A 1 111 ? -1.258 6.597 15.346 1.00 82.19 111 GLN A CA 1
ATOM 874 C C . GLN A 1 111 ? -1.622 5.379 16.207 1.00 82.19 111 GLN A C 1
ATOM 876 O O . GLN A 1 111 ? 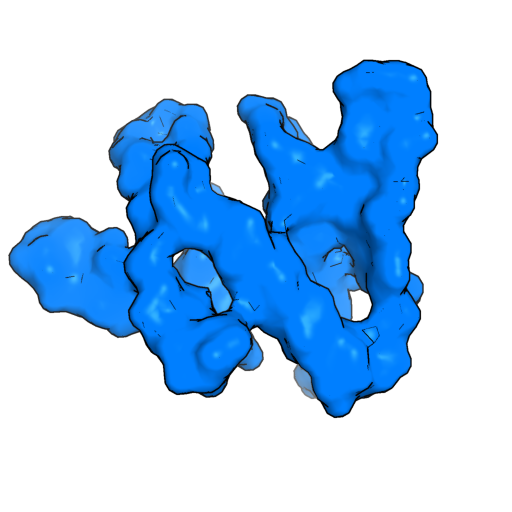-2.149 5.540 17.306 1.00 82.19 111 GLN A O 1
ATOM 881 N N . THR A 1 112 ? -1.393 4.168 15.694 1.00 71.00 112 THR A N 1
ATOM 882 C CA . THR A 1 112 ? -1.749 2.908 16.368 1.00 71.00 112 THR A CA 1
ATOM 883 C C . THR A 1 112 ? -0.616 2.289 17.189 1.00 71.00 112 THR A C 1
ATOM 885 O O . THR A 1 112 ? -0.844 1.279 17.854 1.00 71.00 112 THR A O 1
ATOM 888 N N . THR A 1 113 ? 0.582 2.877 17.145 1.00 58.06 113 THR A N 1
ATOM 889 C CA . THR A 1 113 ? 1.742 2.536 17.991 1.00 58.06 113 THR A CA 1
ATOM 890 C C . THR A 1 113 ? 1.800 3.401 19.236 1.00 58.06 113 THR A C 1
ATOM 892 O O . THR A 1 113 ? 2.044 2.838 20.324 1.00 58.06 113 THR A O 1
#

Foldseek 3Di:
DPDLLVLCCVLPVVAKHWDDDDPDIWMWGDDPNDTWTWDWDDDDADDTPGCLVVLLRSLVVVCVVVVWDKDWDDDVPDIAIATPPFQDQDDGDDPHHSVRSSNRSSVVSVVVD

Secondary structure (DSSP, 8-state):
---HHHHHHHH-TTTEEEEEETTEEEEEEEETTEEEEEPBPPSSS--BSSSHHHHHHHHHHHHHHTT--EEEEEETTEEEEEETTB------SS-HHHHHHHHHHHHHHHH--

Radius of gyration: 13.49 Å; chains: 1; bounding box: 36×32×32 Å

pLDDT: mean 77.89, std 14.44, range [38.06, 93.56]

Organism: NCBI:txid1141878

=== Feature glossary ===
A reading guide for the features in this record.

Start from the sequence.

  · Sequence gives the chain of amino acids in standard one-letter code (A=alanine, C=cysteine, …, Y=tyrosine), read N→C. It is the only feature that is directly encoded by the gene; all structural features are derived from the folded form of this sequence.

Fold it, and you get atomic coordinates and the backbone conformation that goes with them.

  · The mmCIF table is the protein's shape written out atom by atom. For each backbone N, Cα, C, and carbonyl O, it records an (x, y, z) coordinate triple in Å plus the residue type, chain letter, and residue number.

  · Backbone dihedral angles. Every residue except chain termini has a φ (preceding-C → N → Cα → C) and a ψ (N → Cα → C → next-N). They are reported in degrees following the IUPAC sign convention. Secondary structure is essentially a statement about which (φ, ψ) basin each residue occupies.

  · DSSP 8-state secondary structure assigns each residue one of H (α-helix), G (3₁₀-helix), I (π-helix), E (extended β-strand), B (isolated β-bridge), T (hydrogen-bonded turn), S (bend), or '-' (coil). The assignment is computed from backbone hydrogen-bond geometry via the Kabsch–Sander algorithm.

  · P-SEA three-state annotation labels each residue as helix, strand, or coil based purely on the geometry of the Cα trace. It serves as a fallback when the full backbone (and thus DSSP) is unavailable.

Summarize the fold with a handful of shape descriptors and a per-residue structural alphabet.

  · Radius of gyration (Rg) is the root-mean-square distance of Cα atoms from their centroid — a single number for overall size and compactness. A globular domain of N residues has Rg ≈ 2.2·N^0.38 Å; an extended or disordered chain has a much larger Rg. The Cα contact count is the number of residue pairs whose Cα atoms are within 8 Å and are more than four positions apart in sequence — a standard proxy for tertiary packing density. The bounding box is the smallest axis-aligned box enclosing all Cα atoms.

  · Foldseek's 3Di representation compresses backbone geometry into a per-residue letter drawn from a learned twenty-state alphabet. It captures the tertiary interaction pattern around each residue — which residues are packed against it in space, regardless of where they are in sequence.

  · Accessible surface area quantifies burial. A residue with SASA near zero is packed into the hydrophobic core; one with SASA >100 Å² sits on the surface. Computed here via the Shrake–Rupley numerical algorithm with a 1.4 Å probe.

Ask how reliable the model is.

  · For AlphaFold models, the B-factor field carries pLDDT — the model's own estimate of local accuracy on a 0–100 scale. Regions with pLDDT<50 should be treated as essentially unmodeled; they often correspond to intrinsically disordered segments.

  · For experimental (PDB) structures, the B-factor (temperature factor) quantifies the positional spread of each atom in the crystal — a combination of thermal vibration and static disorder — in units of Å². High B-factors mark flexible loops or poorly resolved regions; low B-factors mark the rigid, well-ordered core.

  · PAE(i, j) answers: if I align the predicted and true structures on residue i, how far off (in Å) do I expect residue j to be? A block-diagonal PAE matrix with low values on the blocks and high values off-diagonal is the signature of a multi-domain protein with confidently predicted domains but uncertain inter-domain orientation.

Place it in context: what it resembles, what it is annotated as, and how it looks.

  · Structural nearest neighbors (via Foldseek easy-search vs the PDB). Reported per hit: target PDB id, E-value, and alignment TM-score. A TM-score above ~0.5 is the conventional threshold for 'same fold'.

  · Functional annotations link the protein to curated databases. InterPro entries identify conserved domains and families by matching the sequence against member-database signatures (Pfam, PROSITE, CDD, …). Gene Ontology (GO) terms describe molecular function, biological process, and cellular component in a controlled vocabulary. CATH places the structure in a hierarchical fold classification (Class/Architecture/Topology/Homologous-superfamily). The organism is the source species.

  · Plot images: a contact map (which residues are close in 3D, as an N×N binary image), a Ramachandran scatter (backbone torsion angles, revealing secondary-structure composition at a glance), and — for AlphaFold structures — a PAE heatmap (pairwise prediction confidence).

  · Structure images are PyMOL renders from six orthogonal camera directions. Cartoon representation draws helices as coils and strands as arrows; sticks shows the backbone as bonds; surface shows the solvent-excluded envelope. Rainbow coloring maps sequence position to hue (blue→red, N→C); chain coloring assigns a distinct color per polypeptide.